Protein 5KAZ (pdb70)

CATH classification: 3.30.505.10

B-factor: mean 26.51, std 9.21, range [13.01, 60.63]

Nearest PDB structures (foldseek):
  5kaz-assembly1_A  TM=1.010E+00  e=7.063E-21  Homo sapiens
  1i3z-assembly1_A  TM=9.604E-01  e=5.894E-15  Mus musculus
  1m27-assembly1_A  TM=9.465E-01  e=1.555E-12  Homo sapiens
  2ysx-assembly1_A  TM=8.811E-01  e=7.986E-10  Homo sapiens
  2mk2-assembly1_A  TM=8.809E-01  e=1.018E-07  Homo sapiens

InterPro domains:
  IPR000980 SH2 domain [PF00017] (5-85)
  IPR000980 SH2 domain [PS50001] (5-101)
  IPR000980 SH2 domain [SM00252] (3-92)
  IPR035049 EAT-2, SH2 domain [cd10342] (1-103)
  IPR036860 SH2 domain superfamily [G3DSA:3.30.505.10] (1-104)
  IPR036860 SH2 domain superfamily [SSF55550] (2-102)

Structure (mmCIF, N/CA/C/O backbone):
data_5KAZ
#
_entry.id   5KAZ
#
_cell.length_a   66.983
_cell.length_b   66.983
_cell.length_c   105.155
_cell.angle_alpha   90.00
_cell.angle_beta   90.00
_cell.angle_gamma   90.00
#
_symmetry.space_group_name_H-M   'I 4 2 2'
#
loop_
_entity.id
_entity.type
_entity.pdbx_description
1 polymer 'SH2 domain-containing protein 1B'
2 non-polymer 'SULFATE ION'
3 water water
#
loop_
_atom_site.group_PDB
_atom_site.id
_atom_site.type_symbol
_atom_site.label_atom_id
_atom_site.label_alt_id
_atom_site.label_comp_id
_atom_site.label_asym_id
_atom_site.label_entity_id
_atom_site.label_seq_id
_atom_site.pdbx_PDB_ins_code
_atom_site.Cartn_x
_atom_site.Cartn_y
_atom_site.Cartn_z
_atom_site.occupancy
_atom_site.B_iso_or_equiv
_atom_site.auth_seq_id
_atom_site.auth_comp_id
_atom_site.auth_asym_id
_atom_site.auth_atom_id
_atom_site.pdbx_PDB_model_num
ATOM 1 N N . MET A 1 1 ? 85.896 18.511 2.960 1.00 46.94 1 MET A N 1
ATOM 2 C CA . MET A 1 1 ? 84.963 19.330 2.195 1.00 40.88 1 MET A CA 1
ATOM 3 C C . MET A 1 1 ? 85.553 20.608 1.652 1.00 49.91 1 MET A C 1
ATOM 4 O O . MET A 1 1 ? 86.690 20.673 1.179 1.00 51.66 1 MET A O 1
ATOM 9 N N . ASP A 1 2 ? 84.721 21.636 1.787 1.00 46.38 2 ASP A N 1
ATOM 10 C CA . ASP A 1 2 ? 84.914 22.934 1.194 1.00 45.00 2 ASP A CA 1
ATOM 11 C C . ASP A 1 2 ? 85.330 23.920 2.261 1.00 33.37 2 ASP A C 1
ATOM 12 O O . ASP A 1 2 ? 86.363 24.573 2.137 1.00 41.24 2 ASP A O 1
ATOM 17 N N . LEU A 1 3 ? 84.532 24.022 3.325 1.00 37.53 3 LEU A N 1
ATOM 18 C CA . LEU A 1 3 ? 84.773 25.059 4.322 1.00 28.02 3 LEU A CA 1
ATOM 19 C C . LEU A 1 3 ? 86.135 24.874 4.965 1.00 28.38 3 LEU A C 1
ATOM 20 O O . LEU A 1 3 ? 86.501 23.761 5.354 1.00 26.88 3 LEU A O 1
ATOM 25 N N . PRO A 1 4 ? 86.902 25.969 5.051 1.00 31.01 4 PRO A N 1
ATOM 26 C CA . PRO A 1 4 ? 88.276 25.979 5.564 1.00 29.33 4 PRO A CA 1
ATOM 27 C C . PRO A 1 4 ? 88.354 25.497 7.008 1.00 29.57 4 PRO A C 1
ATOM 28 O O . PRO A 1 4 ? 89.391 24.992 7.433 1.00 30.28 4 PRO A O 1
ATOM 32 N N . TYR A 1 5 ? 87.265 25.661 7.755 1.00 26.98 5 TYR A N 1
ATOM 33 C CA . TYR A 1 5 ? 87.252 25.280 9.160 1.00 24.34 5 TYR A CA 1
ATOM 34 C C . TYR A 1 5 ? 86.534 23.952 9.386 1.00 23.54 5 TYR A C 1
ATOM 35 O O . TYR A 1 5 ? 86.149 23.625 10.509 1.00 22.63 5 TYR A O 1
ATOM 44 N N . TYR A 1 6 ? 86.353 23.186 8.314 1.00 26.31 6 TYR A N 1
ATOM 45 C CA . TYR A 1 6 ? 85.906 21.801 8.440 1.00 23.44 6 TYR A CA 1
ATOM 46 C C . TYR A 1 6 ? 87.133 20.893 8.462 1.00 26.90 6 TYR A C 1
ATOM 47 O O . TYR A 1 6 ? 87.976 20.976 7.571 1.00 27.28 6 TYR A O 1
ATOM 56 N N . HIS A 1 7 ? 87.230 20.035 9.475 1.00 21.59 7 HIS A N 1
ATOM 57 C CA . HIS A 1 7 ? 88.434 19.227 9.694 1.00 24.37 7 HIS A CA 1
ATOM 58 C C . HIS A 1 7 ? 88.249 17.738 9.423 1.00 25.10 7 HIS A C 1
ATOM 59 O O . HIS A 1 7 ? 89.155 16.944 9.684 1.00 29.25 7 HIS A O 1
ATOM 66 N N . GLY A 1 8 ? 87.084 17.351 8.917 1.00 24.69 8 GLY A N 1
ATOM 67 C CA . GLY A 1 8 ? 86.820 15.951 8.658 1.00 27.68 8 GLY A CA 1
ATOM 68 C C . GLY A 1 8 ? 86.945 15.076 9.885 1.00 30.69 8 GLY A C 1
ATOM 69 O O . GLY A 1 8 ? 86.321 15.336 10.919 1.00 25.94 8 GLY A O 1
ATOM 70 N N . ARG A 1 9 ? 87.759 14.029 9.779 1.00 27.63 9 ARG A N 1
ATOM 71 C CA . ARG A 1 9 ? 87.911 13.101 10.885 1.00 26.96 9 ARG A CA 1
ATOM 72 C C . ARG A 1 9 ? 88.956 13.622 11.861 1.00 32.41 9 ARG A C 1
ATOM 73 O O . ARG A 1 9 ? 90.149 13.380 11.727 1.00 37.64 9 ARG A O 1
ATOM 81 N N . LEU A 1 10 ? 88.469 14.362 12.842 1.00 26.56 10 LEU A N 1
ATOM 82 C CA . LEU A 1 10 ? 89.302 14.982 13.853 1.00 22.60 10 LEU A CA 1
ATOM 83 C C . LEU A 1 10 ? 88.840 14.460 15.198 1.00 24.39 10 LEU A C 1
ATOM 84 O O . LEU A 1 10 ? 87.648 14.544 15.511 1.00 23.46 10 LEU A O 1
ATOM 89 N N . THR A 1 11 ? 89.758 13.911 15.991 1.00 20.83 11 THR A N 1
ATOM 90 C CA . THR A 1 11 ? 89.365 13.331 17.273 1.00 21.28 11 THR A CA 1
ATOM 91 C C . THR A 1 11 ? 88.853 14.419 18.203 1.00 22.95 11 THR A C 1
ATOM 92 O O . THR A 1 11 ? 89.189 15.592 18.044 1.00 19.86 11 THR A O 1
ATOM 96 N N . LYS A 1 12 ? 88.017 14.023 19.157 1.00 23.88 12 LYS A N 1
ATOM 97 C CA . LYS A 1 12 ? 87.540 14.954 20.172 1.00 22.78 12 LYS A CA 1
ATOM 98 C C . LYS A 1 12 ? 88.702 15.597 20.899 1.00 23.25 12 LYS A C 1
ATOM 99 O O . LYS A 1 12 ? 88.673 16.795 21.205 1.00 22.91 12 LYS A O 1
ATOM 105 N N . GLN A 1 13 ? 89.727 14.792 21.168 1.00 19.52 13 GLN A N 1
ATOM 106 C CA . GLN A 1 13 ? 90.920 15.273 21.835 1.00 23.52 13 GLN A CA 1
ATOM 107 C C . GLN A 1 13 ? 91.630 16.360 21.038 1.00 22.32 13 GLN A C 1
ATOM 108 O O . GLN A 1 13 ? 91.939 17.422 21.581 1.00 21.58 13 GLN A O 1
ATOM 114 N N . ASP A 1 14 ? 91.891 16.109 19.757 1.00 19.40 14 ASP A N 1
ATOM 115 C CA . ASP A 1 14 ? 92.631 17.098 18.968 1.00 19.84 14 ASP A CA 1
ATOM 116 C C . ASP A 1 14 ? 91.769 18.328 18.786 1.00 17.26 14 ASP A C 1
ATOM 117 O O . ASP A 1 14 ? 92.284 19.448 18.770 1.00 18.82 14 ASP A O 1
ATOM 122 N N . CYS A 1 15 ? 90.460 18.106 18.643 1.00 17.97 15 CYS A N 1
ATOM 123 C CA . CYS A 1 15 ? 89.497 19.201 18.563 1.00 19.30 15 CYS A CA 1
ATOM 124 C C . CYS A 1 15 ? 89.666 20.134 19.756 1.00 21.22 15 CYS A C 1
ATOM 125 O O . CYS A 1 15 ? 89.828 21.351 19.590 1.00 20.15 15 CYS A O 1
ATOM 128 N N . GLU A 1 16 ? 89.647 19.557 20.956 1.00 17.62 16 GLU A N 1
ATOM 129 C CA . GLU A 1 16 ? 89.763 20.357 22.174 1.00 17.80 16 GLU A CA 1
ATOM 130 C C . GLU A 1 16 ? 91.079 21.126 22.203 1.00 19.54 16 GLU A C 1
ATOM 131 O O . GLU A 1 16 ? 91.099 22.314 22.507 1.00 19.35 16 GLU A O 1
ATOM 137 N N . THR A 1 17 ? 92.178 20.454 21.874 1.00 19.54 17 THR A N 1
ATOM 138 C CA . THR A 1 17 ? 93.480 21.124 21.885 1.00 18.72 17 THR A CA 1
ATOM 139 C C . THR A 1 17 ? 93.491 22.318 20.933 1.00 17.83 17 THR A C 1
ATOM 140 O O . THR A 1 17 ? 93.935 23.419 21.300 1.00 20.07 17 THR A O 1
ATOM 144 N N . LEU A 1 18 ? 92.970 22.123 19.727 1.00 18.90 18 LEU A N 1
ATOM 145 C CA . LEU A 1 18 ? 92.962 23.192 18.736 1.00 16.96 18 LEU A CA 1
ATOM 146 C C . LEU A 1 18 ? 92.052 24.344 19.149 1.00 17.72 18 LEU A C 1
ATOM 147 O O . LEU A 1 18 ? 92.357 25.509 18.874 1.00 20.64 18 LEU A O 1
ATOM 152 N N . LEU A 1 19 ? 90.933 24.032 19.798 1.00 18.08 19 LEU A N 1
ATOM 153 C CA . LEU A 1 19 ? 89.984 25.085 20.144 1.00 16.17 19 LEU A CA 1
ATOM 154 C C . LEU A 1 19 ? 90.410 25.866 21.382 1.00 17.32 19 LEU A C 1
ATOM 155 O O . LEU A 1 19 ? 90.181 27.071 21.453 1.00 20.36 19 LEU A O 1
ATOM 160 N N . LEU A 1 20 ? 91.030 25.197 22.352 1.00 17.75 20 LEU A N 1
ATOM 161 C CA . LEU A 1 20 ? 91.248 25.813 23.662 1.00 16.66 20 LEU A CA 1
ATOM 162 C C . LEU A 1 20 ? 92.636 26.432 23.840 1.00 18.71 20 LEU A C 1
ATOM 163 O O . LEU A 1 20 ? 92.848 27.209 24.782 1.00 20.90 20 LEU A O 1
ATOM 168 N N . LYS A 1 21 ? 93.586 26.090 22.975 1.00 20.71 21 LYS A N 1
ATOM 169 C CA . LYS A 1 21 ? 94.968 26.467 23.280 1.00 21.25 21 LYS A CA 1
ATOM 170 C C . LYS A 1 21 ? 95.181 27.986 23.293 1.00 23.86 21 LYS A C 1
ATOM 171 O O . LYS A 1 21 ? 96.004 28.490 24.069 1.00 23.86 21 LYS A O 1
ATOM 177 N N . GLU A 1 22 ? 94.430 28.721 22.472 1.00 22.3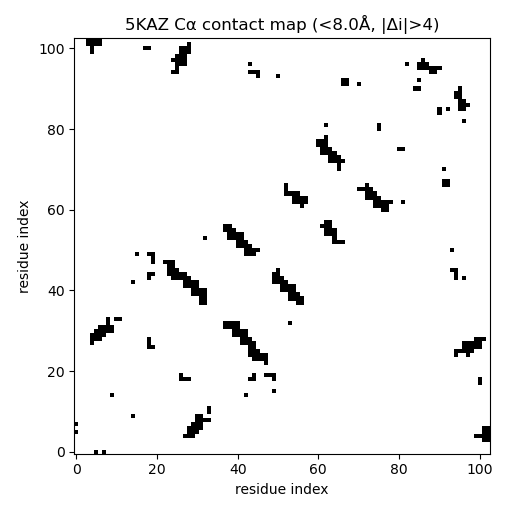6 22 GLU A N 1
ATOM 178 C CA . GLU A 1 22 ? 94.582 30.177 22.425 1.00 22.10 22 GLU A CA 1
ATOM 179 C C . GLU A 1 22 ? 94.075 30.853 23.703 1.00 24.01 22 GLU A C 1
ATOM 180 O O . GLU A 1 22 ? 94.581 31.907 24.101 1.00 25.67 22 GLU A O 1
ATOM 186 N N . GLY A 1 23 ? 93.082 30.250 24.351 1.00 22.17 23 GLY A N 1
ATOM 187 C CA . GLY A 1 23 ? 92.547 30.790 25.590 1.00 22.62 23 GLY A CA 1
ATOM 188 C C . GLY A 1 23 ? 91.511 31.888 25.416 1.00 23.76 23 GLY A C 1
ATOM 189 O O . GLY A 1 23 ? 91.301 32.699 26.327 1.00 26.31 23 GLY A O 1
ATOM 190 N N . VAL A 1 24 ? 90.865 31.911 24.254 1.00 20.49 24 VAL A N 1
ATOM 191 C CA . VAL A 1 24 ? 89.890 32.942 23.897 1.00 18.00 24 VAL A CA 1
ATOM 192 C C . VAL A 1 24 ? 88.526 32.294 23.621 1.00 21.01 24 VAL A C 1
ATOM 193 O O . VAL A 1 24 ? 88.456 31.155 23.146 1.00 21.29 24 VAL A O 1
ATOM 197 N N . ASP A 1 25 ? 87.447 33.000 23.944 1.00 20.21 25 ASP A N 1
ATOM 198 C CA . ASP A 1 25 ? 86.099 32.493 23.646 1.00 18.73 25 ASP A CA 1
ATOM 199 C C . ASP A 1 25 ? 85.790 32.582 22.169 1.00 20.92 25 ASP A C 1
ATOM 200 O O . ASP A 1 25 ? 86.252 33.495 21.493 1.00 18.39 25 ASP A O 1
ATOM 205 N N . GLY A 1 26 ? 84.970 31.658 21.673 1.00 14.76 26 GLY A N 1
ATOM 206 C CA . GLY A 1 26 ? 84.432 31.791 20.328 1.00 16.14 26 GLY A CA 1
ATOM 207 C C . GLY A 1 26 ? 85.262 31.195 19.205 1.00 15.23 26 GLY A C 1
ATOM 208 O O . GLY A 1 26 ? 84.928 31.372 18.042 1.00 17.56 26 GLY A O 1
ATOM 209 N N . ASN A 1 27 ? 86.361 30.524 19.531 1.00 16.91 27 ASN A N 1
ATOM 210 C CA . ASN A 1 27 ? 87.068 29.739 18.518 1.00 16.99 27 ASN A CA 1
ATOM 211 C C . ASN A 1 27 ? 86.201 28.556 18.148 1.00 18.60 27 ASN A C 1
ATOM 212 O O . ASN A 1 27 ? 85.653 27.907 19.032 1.00 16.73 27 ASN A O 1
ATOM 217 N N . PHE A 1 28 ? 86.077 28.251 16.859 1.00 16.73 28 PHE A N 1
ATOM 218 C CA . PHE A 1 28 ? 85.174 27.172 16.474 1.00 16.53 28 PHE A CA 1
ATOM 219 C C . PHE A 1 28 ? 85.644 26.390 15.263 1.00 18.12 28 PHE A C 1
ATOM 220 O O . PHE A 1 28 ? 86.423 26.885 14.444 1.00 17.17 28 PHE A O 1
ATOM 228 N N . LEU A 1 29 ? 85.153 25.161 15.157 1.00 16.98 29 LEU A N 1
ATOM 229 C CA . LEU A 1 29 ? 85.368 24.377 13.944 1.00 16.79 29 LEU A CA 1
ATOM 230 C C . LEU A 1 29 ? 84.229 23.404 13.706 1.00 16.85 29 LEU A C 1
ATOM 231 O O . LEU A 1 29 ? 83.391 23.191 14.586 1.00 17.39 29 LEU A O 1
ATOM 236 N N . LEU A 1 30 ? 84.192 22.846 12.491 1.00 18.27 30 LEU A N 1
ATOM 237 C CA . LEU A 1 30 ? 83.329 21.719 12.166 1.00 21.45 30 LEU A CA 1
ATOM 238 C C . LEU A 1 30 ? 84.165 20.458 12.023 1.00 19.51 30 LEU A C 1
ATOM 239 O O . LEU A 1 30 ? 85.265 20.511 11.499 1.00 20.97 30 LEU A O 1
ATOM 244 N N . ARG A 1 31 ? 83.643 19.342 12.508 1.00 18.84 31 ARG A N 1
ATOM 245 C CA . ARG A 1 31 ? 84.296 18.049 12.319 1.00 21.30 31 ARG A CA 1
ATOM 246 C C . ARG A 1 31 ? 83.260 16.947 12.139 1.00 20.60 31 ARG A C 1
ATOM 247 O O . ARG A 1 31 ? 82.068 17.146 12.371 1.00 20.31 31 ARG A O 1
ATOM 255 N N . ASP A 1 32 ? 83.697 15.772 11.702 1.00 22.37 32 ASP A N 1
ATOM 256 C CA . ASP A 1 32 ? 82.787 14.636 11.641 1.00 25.48 32 ASP A CA 1
ATOM 257 C C . ASP A 1 32 ? 82.486 14.142 13.040 1.00 21.84 32 ASP A C 1
ATOM 258 O O . ASP A 1 32 ? 83.348 14.215 13.912 1.00 23.56 32 ASP A O 1
ATOM 263 N N . SER A 1 33 ? 81.279 13.630 13.256 1.00 20.61 33 SER A N 1
ATOM 264 C CA . SER A 1 33 ? 80.981 12.893 14.477 1.00 21.25 33 SER A CA 1
ATOM 265 C C . SER A 1 33 ? 81.868 11.655 14.555 1.00 26.63 33 SER A C 1
ATOM 266 O O . SER A 1 33 ? 82.181 11.040 13.529 1.00 26.17 33 SER A O 1
ATOM 269 N N . GLU A 1 34 ? 82.292 11.304 15.765 1.00 27.59 34 GLU A N 1
ATOM 270 C CA . GLU A 1 34 ? 83.134 10.129 15.945 1.00 29.26 34 GLU A CA 1
ATOM 271 C C . GLU A 1 34 ? 82.302 8.856 15.841 1.00 34.88 34 GLU A C 1
ATOM 272 O O . GLU A 1 34 ? 82.819 7.807 15.452 1.00 39.19 34 GLU A O 1
ATOM 278 N N . SER A 1 35 ? 81.015 8.938 16.175 1.00 34.15 35 SER A N 1
ATOM 279 C CA . SER A 1 35 ? 80.199 7.726 16.233 1.00 37.48 35 SER A CA 1
ATOM 280 C C . SER A 1 35 ? 79.073 7.642 15.195 1.00 36.74 35 SER A C 1
ATOM 281 O O . SER A 1 35 ? 78.817 6.558 14.672 1.00 38.14 35 SER A O 1
ATOM 284 N N . ILE A 1 36 ? 78.405 8.752 14.887 1.00 34.24 36 ILE A N 1
ATOM 285 C CA . ILE A 1 36 ? 77.281 8.695 13.950 1.00 31.03 36 ILE A CA 1
ATOM 286 C C . ILE A 1 36 ? 77.665 9.112 12.525 1.00 31.45 36 ILE A C 1
ATOM 287 O O . ILE A 1 36 ? 77.973 10.274 12.265 1.00 27.35 36 ILE A O 1
ATOM 292 N N . PRO A 1 37 ? 77.627 8.157 11.582 1.00 32.70 37 PRO A N 1
ATOM 293 C CA . PRO A 1 37 ? 77.912 8.452 10.170 1.00 31.67 37 PRO A CA 1
ATOM 294 C C . PRO A 1 37 ? 77.042 9.574 9.603 1.00 27.37 37 PRO A C 1
ATOM 295 O O . PRO A 1 37 ? 75.831 9.584 9.815 1.00 30.83 37 PRO A O 1
ATOM 299 N N . GLY A 1 38 ? 77.661 10.514 8.901 1.00 29.27 38 GLY A N 1
ATOM 300 C CA . GLY A 1 38 ? 76.925 11.557 8.206 1.00 30.05 38 GLY A CA 1
ATOM 301 C C . GLY A 1 38 ? 76.546 12.736 9.081 1.00 30.72 38 GLY A C 1
ATOM 302 O O . GLY A 1 38 ? 75.936 13.696 8.617 1.00 34.47 38 GLY A O 1
ATOM 303 N N . VAL A 1 39 ? 76.909 12.662 10.355 1.00 25.71 39 VAL A N 1
ATOM 304 C CA . VAL A 1 39 ? 76.617 13.743 11.291 1.00 25.57 39 VAL A CA 1
ATOM 305 C C . VAL A 1 39 ? 77.847 14.641 11.448 1.00 23.41 39 VAL A C 1
ATOM 306 O O . VAL A 1 39 ? 78.971 14.156 11.469 1.00 21.96 39 VAL A O 1
ATOM 310 N N . LEU A 1 40 ? 77.626 15.951 11.533 1.00 21.12 40 LEU A N 1
ATOM 311 C CA . LEU A 1 40 ? 78.701 16.899 11.786 1.00 20.10 40 LEU A CA 1
ATOM 312 C C . LEU A 1 40 ? 78.619 17.413 13.212 1.00 20.38 40 LEU A C 1
ATOM 313 O O . LEU A 1 40 ? 77.561 17.363 13.837 1.00 20.59 40 LEU A O 1
ATOM 318 N N . CYS A 1 41 ? 79.741 17.917 13.713 1.00 18.67 41 CYS A N 1
ATOM 319 C CA . CYS A 1 41 ? 79.756 18.567 15.019 1.00 15.61 41 CYS A CA 1
ATOM 320 C C . CYS A 1 41 ? 80.333 19.964 14.922 1.00 17.46 41 CYS A C 1
ATOM 321 O O . CYS A 1 41 ? 81.413 20.175 14.373 1.00 19.35 41 CYS A O 1
ATOM 324 N N . LEU A 1 42 ? 79.589 20.926 15.458 1.00 15.12 42 LEU A N 1
ATOM 325 C CA . LEU A 1 42 ? 80.073 22.287 15.618 1.00 13.87 42 LEU A CA 1
ATOM 326 C C . LEU A 1 42 ? 80.588 22.388 17.038 1.00 15.91 42 LEU A C 1
ATOM 327 O O . LEU A 1 42 ? 79.860 22.119 17.984 1.00 15.72 42 LEU A O 1
ATOM 332 N N . CYS A 1 43 ? 81.854 22.745 17.169 1.00 15.82 43 CYS A N 1
ATOM 333 C CA . CYS A 1 43 ? 82.508 22.763 18.466 1.00 16.22 43 CYS A CA 1
ATOM 334 C C . CYS A 1 43 ? 83.083 24.142 18.681 1.00 14.50 43 CYS A C 1
ATOM 335 O O . CYS A 1 43 ? 83.697 24.702 17.776 1.00 14.70 43 CYS A O 1
ATOM 338 N N . VAL A 1 44 ? 82.866 24.705 19.868 1.00 14.62 44 VAL A N 1
ATOM 339 C CA . VAL A 1 44 ? 83.219 26.094 20.116 1.00 14.55 44 VAL A CA 1
ATOM 340 C C . VAL A 1 44 ? 83.686 26.289 21.566 1.00 16.03 44 VAL A C 1
ATOM 341 O O . VAL A 1 44 ? 83.239 25.591 22.482 1.00 14.43 44 VAL A O 1
ATOM 345 N N . SER A 1 45 ? 84.615 27.217 21.766 1.00 16.91 45 SER A N 1
ATOM 346 C CA . SER A 1 45 ? 85.213 27.429 23.087 1.00 13.69 45 SER A CA 1
ATOM 347 C C . SER A 1 45 ? 84.470 28.506 23.874 1.00 14.26 45 SER A C 1
ATOM 348 O O . SER A 1 45 ? 84.078 29.539 23.312 1.00 15.84 45 SER A O 1
ATOM 351 N N . PHE A 1 46 ? 84.297 28.265 25.174 1.00 15.55 46 PHE A N 1
ATOM 352 C CA . PHE A 1 46 ? 83.753 29.278 26.081 1.00 15.60 46 PHE A CA 1
ATOM 353 C C . PHE A 1 46 ? 84.276 29.040 27.486 1.00 16.99 46 PHE A C 1
ATOM 354 O O . PHE A 1 46 ? 84.074 27.966 28.048 1.00 15.96 46 PHE A O 1
ATOM 362 N N . LYS A 1 47 ? 84.947 30.043 28.044 1.00 16.95 47 LYS A N 1
ATOM 363 C CA . LYS A 1 47 ? 85.523 29.945 29.378 1.00 17.20 47 LYS A CA 1
ATOM 364 C C . LYS A 1 47 ? 86.272 28.630 29.603 1.00 17.47 47 LYS A C 1
ATOM 365 O O . LYS A 1 47 ? 86.047 27.944 30.594 1.00 18.94 47 LYS A O 1
ATOM 371 N N . ASN A 1 48 ? 87.160 28.300 28.659 1.00 18.47 48 ASN A N 1
ATOM 372 C CA . ASN A 1 48 ? 88.076 27.162 28.755 1.00 18.97 48 ASN A CA 1
ATOM 373 C C . ASN A 1 48 ? 87.410 25.799 28.648 1.00 19.39 48 ASN A C 1
ATOM 374 O O . ASN A 1 48 ? 88.002 24.780 29.008 1.00 18.88 48 ASN A O 1
ATOM 379 N N . ILE A 1 49 ? 86.194 25.777 28.109 1.00 15.99 49 ILE A N 1
ATOM 380 C CA . ILE A 1 49 ? 85.464 24.529 27.908 1.00 16.74 49 ILE A CA 1
ATOM 381 C C . ILE A 1 49 ? 84.977 24.476 26.468 1.00 15.35 49 ILE A C 1
ATOM 382 O O . ILE A 1 49 ? 84.560 25.498 25.914 1.00 15.77 49 ILE A O 1
ATOM 387 N N . VAL A 1 50 ? 85.036 23.292 25.856 1.00 15.72 50 VAL A N 1
ATOM 388 C CA .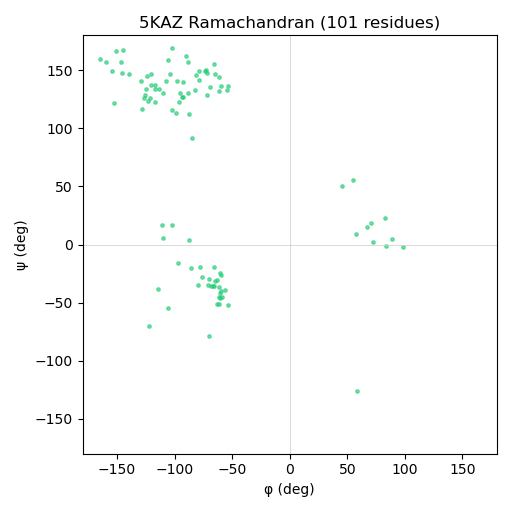 VAL A 1 50 ? 84.469 23.096 24.521 1.00 14.30 50 VAL A CA 1
ATOM 389 C C . VAL A 1 50 ? 83.010 22.700 24.628 1.00 14.57 50 VAL A C 1
ATOM 390 O O . VAL A 1 50 ? 82.683 21.813 25.413 1.00 14.99 50 VAL A O 1
ATOM 394 N N . TYR A 1 51 ? 82.149 23.381 23.864 1.00 14.12 51 TYR A N 1
ATOM 395 C CA . TYR A 1 51 ? 80.723 23.044 23.770 1.00 14.27 51 TYR A CA 1
ATOM 396 C C . TYR A 1 51 ? 80.473 22.470 22.376 1.00 13.01 51 TYR A C 1
ATOM 397 O O . TYR A 1 51 ? 80.926 23.030 21.383 1.00 14.91 51 TYR A O 1
ATOM 406 N N . THR A 1 52 ? 79.809 21.321 22.337 1.00 14.29 52 THR A N 1
ATOM 407 C CA . THR A 1 52 ? 79.618 20.569 21.102 1.00 15.70 52 THR A CA 1
ATOM 408 C C . THR A 1 52 ? 78.137 20.467 20.753 1.00 14.10 52 THR A C 1
ATOM 409 O O . THR A 1 52 ? 77.320 20.213 21.615 1.00 15.58 52 THR A O 1
ATOM 413 N N . TYR A 1 53 ? 77.817 20.730 19.492 1.00 15.17 53 TYR A N 1
ATOM 414 C CA . TYR A 1 53 ? 76.468 20.584 18.971 1.00 17.37 53 TYR A CA 1
ATOM 415 C C . TYR A 1 53 ? 76.500 19.697 17.739 1.00 15.38 53 TYR A C 1
ATOM 416 O O . TYR A 1 53 ? 77.243 19.966 16.802 1.00 17.67 53 TYR A O 1
ATOM 425 N N . ARG A 1 54 ? 75.697 18.640 17.721 1.00 16.42 54 ARG A N 1
ATOM 426 C CA . ARG A 1 54 ? 75.616 17.830 16.511 1.00 16.93 54 ARG A CA 1
ATOM 427 C C . ARG A 1 54 ? 74.722 18.510 15.481 1.00 16.44 54 ARG A C 1
ATOM 428 O O . ARG A 1 54 ? 73.708 19.130 15.824 1.00 16.66 54 ARG A O 1
ATOM 436 N N . ILE A 1 55 ? 75.132 18.404 14.220 1.00 17.31 55 ILE A N 1
ATOM 437 C CA . ILE A 1 55 ? 74.372 18.936 13.102 1.00 17.57 55 ILE A CA 1
ATOM 438 C C . ILE A 1 55 ? 73.964 17.769 12.215 1.00 19.11 55 ILE A C 1
ATOM 439 O O . ILE A 1 55 ? 74.818 17.010 11.744 1.00 21.64 55 ILE A O 1
ATOM 444 N N . PHE A 1 56 ? 72.660 17.632 12.008 1.00 19.71 56 PHE A N 1
ATOM 445 C CA . PHE A 1 56 ? 72.123 16.515 11.245 1.00 22.25 56 PHE A CA 1
ATOM 446 C C . PHE A 1 56 ? 71.710 16.925 9.842 1.00 20.74 56 PHE A C 1
ATOM 447 O O . PHE A 1 56 ? 71.281 18.049 9.618 1.00 23.40 56 PHE A O 1
ATOM 455 N N . ARG A 1 57 ? 71.863 16.000 8.900 1.00 24.08 57 ARG A N 1
ATOM 456 C CA . ARG A 1 57 ? 71.319 16.151 7.557 1.00 29.69 57 ARG A CA 1
ATOM 457 C C . ARG A 1 57 ? 69.937 15.514 7.524 1.00 32.51 57 ARG A C 1
ATOM 458 O O . ARG A 1 57 ? 69.784 14.349 7.867 1.00 33.12 57 ARG A O 1
ATOM 466 N N . GLU A 1 58 ? 68.925 16.250 7.080 1.00 40.04 58 GLU A N 1
ATOM 467 C CA . GLU A 1 58 ? 67.555 15.709 7.114 1.00 44.93 58 GLU A CA 1
ATOM 468 C C . GLU A 1 58 ? 67.224 14.396 6.297 1.00 55.65 58 GLU A C 1
ATOM 469 O O . GLU A 1 5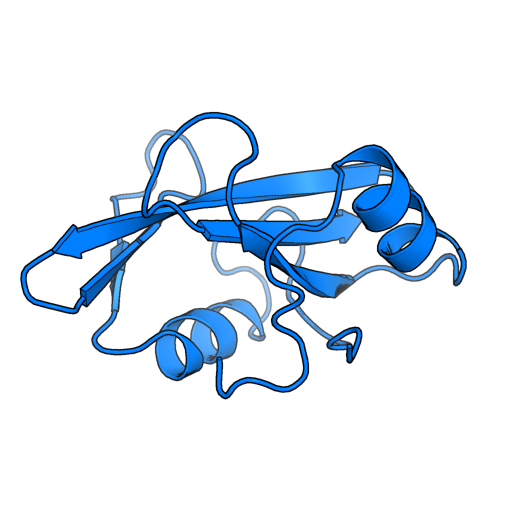8 ? 66.259 13.707 6.661 1.00 54.44 58 GLU A O 1
ATOM 475 N N . LYS A 1 59 ? 67.950 14.027 5.225 1.00 55.51 59 LYS A N 1
ATOM 476 C CA . LYS A 1 59 ? 68.969 14.848 4.581 1.00 49.74 59 LYS A CA 1
ATOM 477 C C . LYS A 1 59 ? 68.283 16.010 3.866 1.00 48.85 59 LYS A C 1
ATOM 478 O O . LYS A 1 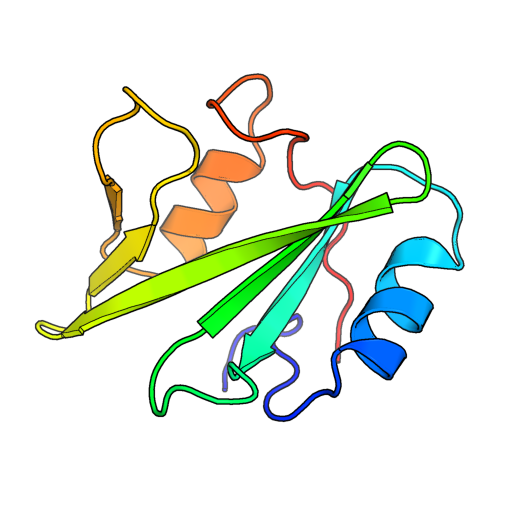59 ? 68.271 17.137 4.382 1.00 39.92 59 LYS A O 1
ATOM 484 N N . HIS A 1 60 ? 67.716 15.752 2.689 1.00 46.82 60 HIS A N 1
ATOM 485 C CA . HIS A 1 60 ? 67.102 16.790 1.870 1.00 50.44 60 HIS A CA 1
ATOM 486 C C . HIS A 1 60 ? 68.176 17.865 1.572 1.00 48.12 60 HIS A C 1
ATOM 487 O O . HIS A 1 60 ? 67.888 18.921 1.022 1.00 47.83 60 HIS A O 1
ATOM 494 N N . GLY A 1 61 ? 69.427 17.552 1.923 1.00 49.33 61 GLY A N 1
ATOM 495 C CA . GLY A 1 61 ? 70.549 18.464 1.831 1.00 35.74 61 GLY A CA 1
ATOM 496 C C . GLY A 1 61 ? 70.515 19.666 2.765 1.00 29.69 61 GLY A C 1
ATOM 497 O O . GLY A 1 61 ? 71.254 20.622 2.543 1.00 31.47 61 GLY A O 1
ATOM 498 N N . TYR A 1 62 ? 69.660 19.656 3.785 1.00 25.20 62 TYR A N 1
ATOM 499 C CA . TYR A 1 62 ? 69.667 20.757 4.757 1.00 26.73 62 TYR A CA 1
ATOM 500 C C . TYR A 1 62 ? 70.366 20.351 6.046 1.00 24.15 62 TYR A C 1
ATOM 501 O O . TYR A 1 62 ? 70.653 19.174 6.257 1.00 25.96 62 TYR A O 1
ATOM 510 N N . TYR A 1 63 ? 70.637 21.331 6.906 1.00 23.38 63 TYR A N 1
ATOM 511 C CA . TYR A 1 63 ? 71.407 21.091 8.126 1.00 21.82 63 TYR A CA 1
ATOM 512 C C . TYR A 1 63 ? 70.619 21.513 9.359 1.00 19.16 63 TYR A C 1
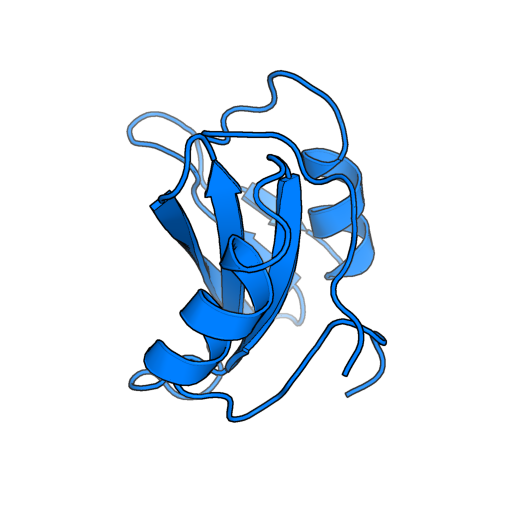ATOM 513 O O . TYR A 1 63 ? 70.194 22.654 9.459 1.00 23.67 63 TYR A O 1
ATOM 522 N N . ARG A 1 64 ? 70.437 20.575 10.286 1.00 21.56 64 ARG A N 1
ATOM 523 C CA . ARG A 1 64 ? 69.580 20.757 11.451 1.00 18.77 64 ARG A CA 1
ATOM 524 C C . ARG A 1 64 ? 70.370 20.779 12.753 1.00 19.52 64 ARG A C 1
ATOM 525 O O . ARG A 1 64 ? 71.227 19.923 12.980 1.00 20.20 64 ARG A O 1
ATOM 533 N N . ILE A 1 65 ? 70.060 21.743 13.610 1.00 18.18 65 ILE A N 1
ATOM 534 C CA . ILE A 1 65 ? 70.756 21.871 14.889 1.00 18.48 65 ILE A CA 1
ATOM 535 C C . ILE A 1 65 ? 69.746 22.226 15.974 1.00 18.71 65 ILE A C 1
ATOM 536 O O . ILE A 1 65 ? 68.749 22.902 15.709 1.00 21.84 65 ILE A O 1
ATOM 541 N N . GLN A 1 66 ? 69.970 21.748 17.193 1.00 18.89 66 GLN A N 1
ATOM 542 C CA . GLN A 1 66 ? 69.150 22.205 18.309 1.00 17.33 66 GLN A CA 1
ATOM 543 C C . GLN A 1 66 ? 70.081 22.650 19.418 1.00 19.22 66 GLN A C 1
ATOM 544 O O . GLN A 1 66 ? 70.820 21.840 19.968 1.00 20.40 66 GLN A O 1
ATOM 550 N N . THR A 1 67 ? 70.035 23.934 19.748 1.00 18.86 67 THR A N 1
ATOM 551 C CA . THR A 1 67 ? 71.032 24.495 20.658 1.00 17.20 67 THR A CA 1
ATOM 552 C C . THR A 1 67 ? 70.701 24.346 22.136 1.00 18.68 67 THR A C 1
ATOM 553 O O . THR A 1 67 ? 71.589 24.443 22.981 1.00 18.85 67 THR A O 1
ATOM 557 N N . ALA A 1 68 ? 69.431 24.129 22.457 1.00 18.26 68 ALA A N 1
ATOM 558 C CA . ALA A 1 68 ? 69.006 24.041 23.841 1.00 20.11 68 ALA A CA 1
ATOM 559 C C . ALA A 1 68 ? 67.624 23.438 23.945 1.00 21.78 68 ALA A C 1
ATOM 560 O O . ALA A 1 68 ? 66.862 23.427 22.984 1.00 20.76 68 ALA A O 1
ATOM 562 N N . GLU A 1 69 ? 67.324 22.931 25.130 1.00 17.57 69 GLU A N 1
ATOM 563 C CA . GLU A 1 69 ? 66.009 22.436 25.453 1.00 18.75 69 GLU A CA 1
ATOM 564 C C . GLU A 1 69 ? 65.006 23.581 25.296 1.00 26.02 69 GLU A C 1
ATOM 565 O O . GLU A 1 69 ? 65.286 24.707 25.685 1.00 32.08 69 GLU A O 1
ATOM 571 N N . GLY A 1 70 ? 63.858 23.320 24.692 1.00 34.02 70 GLY A N 1
ATOM 572 C CA . GLY A 1 70 ? 62.893 24.397 24.517 1.00 33.42 70 GLY A CA 1
ATOM 573 C C . GLY A 1 70 ? 63.275 25.426 23.462 1.00 31.97 70 GLY A C 1
ATOM 574 O O . GLY A 1 70 ? 62.562 26.412 23.263 1.00 34.12 70 GLY A O 1
ATOM 575 N N . SER A 1 71 ? 64.408 25.219 22.797 1.00 26.70 71 SER A N 1
ATOM 576 C CA . SER A 1 71 ? 64.688 25.926 21.555 1.00 28.56 71 SER A CA 1
ATOM 577 C C . SER A 1 71 ? 64.259 25.022 20.412 1.00 28.17 71 SER A C 1
ATOM 578 O O . SER A 1 71 ? 64.611 23.847 20.398 1.00 28.43 71 SER A O 1
ATOM 581 N N . PRO A 1 72 ? 63.481 25.551 19.454 1.00 23.92 72 PRO A N 1
ATOM 582 C CA . PRO A 1 72 ? 63.072 24.656 18.368 1.00 25.83 72 PRO A CA 1
ATOM 583 C C . PRO A 1 72 ? 64.266 24.197 17.545 1.00 23.75 72 PRO A C 1
ATOM 584 O O . PRO A 1 72 ? 65.225 24.954 17.410 1.00 23.14 72 PRO A O 1
ATOM 588 N N . LYS A 1 73 ? 64.213 22.968 17.033 1.00 23.11 73 LYS A N 1
ATOM 589 C CA . LYS A 1 73 ? 65.190 22.530 16.050 1.00 21.37 73 LYS A CA 1
ATOM 590 C C . LYS A 1 73 ? 65.202 23.536 14.917 1.00 23.34 73 LYS A C 1
ATOM 591 O O . LYS A 1 73 ? 64.145 23.984 14.463 1.00 29.52 73 LYS A O 1
ATOM 597 N N . GLN A 1 74 ? 66.384 23.906 14.450 1.00 20.53 74 GLN A N 1
ATOM 598 C CA . GLN A 1 74 ? 66.453 24.877 13.383 1.00 20.35 74 GLN A CA 1
ATOM 599 C C . GLN A 1 74 ? 67.148 24.280 12.186 1.00 23.44 74 GLN A C 1
ATOM 600 O O . GLN A 1 74 ? 68.160 23.602 12.326 1.00 21.50 74 GLN A O 1
ATOM 606 N N . VAL A 1 75 ? 66.593 24.538 11.007 1.00 21.10 75 VAL A N 1
ATOM 607 C CA . VAL A 1 75 ? 67.113 23.959 9.782 1.00 21.21 75 VAL A CA 1
ATOM 608 C C . VAL A 1 75 ? 67.617 25.046 8.836 1.00 22.65 75 VAL A C 1
ATOM 609 O O . VAL A 1 75 ? 66.967 26.086 8.674 1.00 26.38 75 VAL A O 1
ATOM 613 N N . PHE A 1 76 ? 68.779 24.801 8.228 1.00 23.12 76 PHE A N 1
ATOM 614 C CA . PHE A 1 76 ? 69.441 25.753 7.329 1.00 23.63 76 PHE A CA 1
ATOM 615 C C . PHE A 1 76 ? 69.708 25.133 5.956 1.00 23.62 76 PHE A C 1
ATOM 616 O O . PHE A 1 76 ? 70.015 23.942 5.852 1.00 25.42 76 PHE A O 1
ATOM 624 N N . PRO A 1 77 ? 69.608 25.945 4.892 1.00 27.54 77 PRO A N 1
ATOM 625 C CA . PRO A 1 77 ? 69.878 25.492 3.523 1.00 30.05 77 PRO A CA 1
ATOM 626 C C . PRO A 1 77 ? 71.332 25.115 3.286 1.00 26.52 77 PRO A C 1
ATOM 627 O O . PRO A 1 77 ? 71.648 24.413 2.326 1.00 29.58 77 PRO A O 1
ATOM 631 N N . SER A 1 78 ? 72.214 25.593 4.154 1.00 28.02 78 SER A N 1
ATOM 632 C CA . SER A 1 78 ? 73.640 25.425 3.960 1.00 24.24 78 SER A CA 1
ATOM 633 C C . SER A 1 78 ? 74.365 25.593 5.279 1.00 25.24 78 SER A C 1
ATOM 634 O O . SER A 1 78 ? 73.857 26.246 6.191 1.00 23.23 78 SER A O 1
ATOM 637 N N . LEU A 1 79 ? 75.554 25.019 5.374 1.00 24.90 79 LEU A N 1
ATOM 638 C CA . LEU A 1 79 ? 76.335 25.169 6.594 1.00 22.60 79 LEU A CA 1
ATOM 639 C C . LEU A 1 79 ? 76.760 26.622 6.782 1.00 26.44 79 LEU A C 1
ATOM 640 O O . LEU A 1 79 ? 76.811 27.112 7.906 1.00 23.38 79 LEU A O 1
ATOM 645 N N . LYS A 1 80 ? 77.054 27.323 5.691 1.00 25.39 80 LYS A N 1
ATOM 646 C CA . LYS A 1 80 ? 77.458 28.723 5.811 1.00 24.55 80 LYS A CA 1
ATOM 647 C C . LYS A 1 80 ? 76.356 29.576 6.428 1.00 24.18 80 LYS A C 1
ATOM 648 O O . LYS A 1 80 ? 76.643 30.489 7.204 1.00 24.84 80 LYS A O 1
ATOM 654 N N . GLU A 1 81 ? 75.102 29.286 6.110 1.00 24.31 81 GLU A N 1
ATOM 655 C CA . GLU A 1 81 ? 74.014 30.050 6.711 1.00 24.51 81 GLU A CA 1
ATOM 656 C C . GLU A 1 81 ? 73.865 29.713 8.186 1.00 22.94 81 GLU A C 1
ATOM 657 O O . GLU A 1 81 ? 73.507 30.577 8.989 1.00 22.70 81 GLU A O 1
ATOM 663 N N . LEU A 1 82 ? 74.122 28.454 8.533 1.00 22.68 82 LEU A N 1
ATOM 664 C CA . LEU A 1 82 ? 74.079 28.030 9.931 1.00 20.66 82 LEU A CA 1
ATOM 665 C C . LEU A 1 82 ? 75.155 28.781 10.715 1.00 19.64 82 LEU A C 1
ATOM 666 O O . LEU A 1 82 ? 74.877 29.379 11.748 1.00 20.95 82 LEU A O 1
ATOM 671 N N . ILE A 1 83 ? 76.380 28.755 10.206 1.00 20.14 83 ILE A N 1
ATOM 672 C CA . ILE A 1 83 ? 77.489 29.436 10.871 1.00 19.21 83 ILE A CA 1
ATOM 673 C C . ILE A 1 83 ? 77.236 30.934 10.985 1.00 20.58 83 ILE A C 1
ATOM 674 O O . ILE A 1 83 ? 77.492 31.543 12.024 1.00 21.93 83 ILE A O 1
ATOM 679 N N . SER A 1 84 ? 76.706 31.526 9.920 1.00 22.63 84 SER A N 1
ATOM 680 C CA . SER A 1 84 ? 76.426 32.954 9.918 1.00 21.65 84 SER A CA 1
ATOM 681 C C . SER A 1 84 ? 75.442 33.346 11.015 1.00 20.28 84 SER A C 1
ATOM 682 O O . SER A 1 84 ? 75.614 34.386 11.670 1.00 22.77 84 SER A O 1
ATOM 685 N N . LYS A 1 85 ? 74.423 32.521 11.232 1.00 21.11 85 LYS A N 1
ATOM 686 C CA . LYS A 1 85 ? 73.466 32.820 12.289 1.00 21.72 85 LYS A CA 1
ATOM 687 C C . LYS A 1 85 ? 74.158 32.857 13.649 1.00 21.73 85 LYS A C 1
ATOM 688 O O . LYS A 1 85 ? 73.958 33.784 14.440 1.00 20.53 85 LYS A O 1
ATOM 694 N N . PHE A 1 86 ? 75.011 31.873 13.909 1.00 19.03 86 PHE A N 1
ATOM 695 C CA . PHE A 1 86 ? 75.581 31.770 15.244 1.00 17.37 86 PHE A CA 1
ATOM 696 C C . PHE A 1 86 ? 76.841 32.596 15.435 1.00 18.54 86 PHE A C 1
ATOM 697 O O . PHE A 1 86 ? 77.437 32.580 16.522 1.00 18.95 86 PHE A O 1
ATOM 705 N N . GLU A 1 87 ? 77.201 33.357 14.408 1.00 19.15 87 GLU A N 1
ATOM 706 C CA . GLU A 1 87 ? 78.203 34.416 14.564 1.00 20.82 87 GLU A CA 1
ATOM 707 C C . GLU A 1 87 ? 77.599 35.659 15.235 1.00 22.06 87 GLU A C 1
ATOM 708 O O . GLU A 1 87 ? 78.322 36.490 15.786 1.00 23.46 87 GLU A O 1
ATOM 714 N N . LYS A 1 88 ? 76.272 35.779 15.209 1.00 22.73 88 LYS A N 1
ATOM 715 C CA . LYS A 1 88 ? 75.599 36.866 15.924 1.00 23.56 88 LYS A CA 1
ATOM 716 C C . LYS A 1 88 ? 75.501 36.569 17.421 1.00 22.14 88 LYS A C 1
ATOM 717 O O . LYS A 1 88 ? 75.408 35.405 17.818 1.00 21.98 88 LYS A O 1
ATOM 723 N N . PRO A 1 89 ? 75.522 37.610 18.266 1.00 21.71 89 PRO A N 1
ATOM 724 C CA . PRO A 1 89 ? 75.430 37.375 19.714 1.00 19.08 89 PRO A CA 1
ATOM 725 C C . PRO A 1 89 ? 74.044 36.944 20.192 1.00 21.10 89 PRO A C 1
ATOM 726 O O . PRO A 1 89 ? 73.045 37.328 19.576 1.00 23.88 89 PRO A O 1
ATOM 730 N N . ASN A 1 90 ? 73.998 36.155 21.268 1.00 20.42 90 ASN A N 1
ATOM 731 C CA . ASN A 1 90 ? 72.751 35.818 21.973 1.00 23.93 90 ASN A CA 1
ATOM 732 C C . ASN A 1 90 ? 71.687 35.216 21.059 1.00 23.95 90 ASN A C 1
ATOM 733 O O . ASN A 1 90 ? 70.555 35.715 20.983 1.00 25.47 90 ASN A O 1
ATOM 738 N N . GLN A 1 91 ? 72.067 34.135 20.377 1.00 20.02 91 GLN A N 1
ATOM 739 C CA . GLN A 1 91 ? 71.197 33.403 19.458 1.00 20.07 91 GLN A CA 1
ATOM 740 C C . GLN A 1 91 ? 70.838 32.025 19.988 1.00 20.92 91 GLN A C 1
ATOM 741 O O . GLN A 1 91 ? 70.394 31.155 19.225 1.00 21.35 91 GLN A O 1
ATOM 747 N N . GLY A 1 92 ? 71.040 31.825 21.286 1.00 19.86 92 GLY A N 1
ATOM 748 C CA . GLY A 1 92 ? 70.642 30.585 21.925 1.00 20.16 92 GLY A CA 1
ATOM 749 C C . GLY A 1 92 ? 71.762 29.581 22.097 1.00 21.63 92 GLY A C 1
ATOM 750 O O . GLY A 1 92 ? 71.548 28.516 22.664 1.00 20.79 92 GLY A O 1
ATOM 751 N N . MET A 1 93 ? 72.952 29.920 21.612 1.00 19.31 93 MET A N 1
ATOM 752 C CA . MET A 1 93 ? 74.138 29.082 21.818 1.00 19.59 93 MET A CA 1
ATOM 753 C C . MET A 1 93 ? 74.856 29.512 23.111 1.00 20.78 93 MET A C 1
ATOM 754 O O . MET A 1 93 ? 74.595 30.589 23.631 1.00 20.64 93 MET A O 1
ATOM 759 N N . VAL A 1 94 ? 75.728 28.662 23.661 1.00 18.57 94 VAL A N 1
ATOM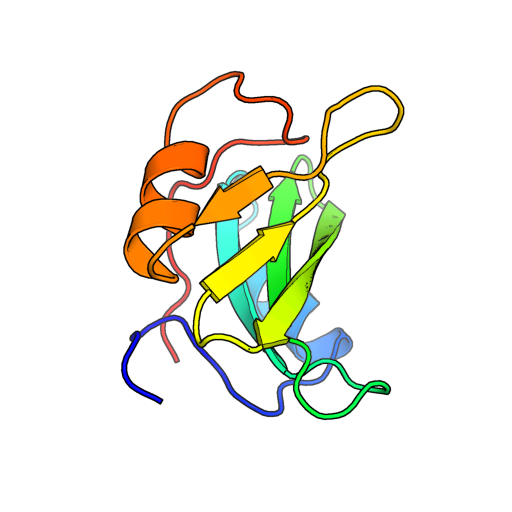 760 C CA . VAL A 1 94 ? 76.426 29.010 24.894 1.00 16.19 94 VAL A CA 1
ATOM 761 C C . VAL A 1 94 ? 77.306 30.231 24.660 1.00 18.42 94 VAL A C 1
ATOM 762 O O . VAL A 1 94 ? 77.495 31.060 25.556 1.00 19.83 94 VAL A O 1
ATOM 766 N N . VAL A 1 95 ? 77.790 30.353 23.433 1.00 16.30 95 VAL A N 1
ATOM 767 C CA . VAL A 1 95 ? 78.738 31.398 23.054 1.00 17.58 95 VAL A CA 1
ATOM 768 C C . VAL A 1 95 ? 78.582 31.634 21.553 1.00 18.78 95 VAL A C 1
ATOM 769 O O . VAL A 1 95 ? 78.227 30.710 20.813 1.00 19.19 95 VAL A O 1
ATOM 773 N N . HIS A 1 96 ? 78.824 32.847 21.079 1.00 16.81 96 HIS A N 1
ATOM 774 C CA . HIS A 1 96 ? 78.699 33.080 19.653 1.00 16.62 96 HIS A CA 1
ATOM 775 C C . HIS A 1 96 ? 80.030 32.768 18.967 1.00 19.44 96 HIS A C 1
ATOM 776 O O . HIS A 1 96 ? 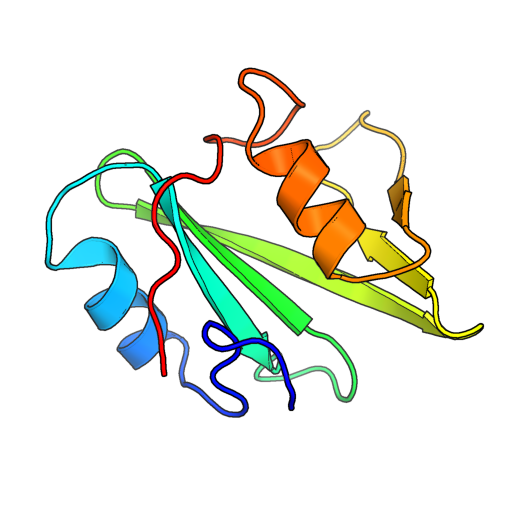81.088 32.766 19.607 1.00 21.22 96 HIS A O 1
ATOM 783 N N . LEU A 1 97 ? 79.959 32.470 17.678 1.00 18.47 97 LEU A N 1
ATOM 784 C CA . LEU A 1 97 ? 81.141 32.072 16.929 1.00 17.19 97 LEU A CA 1
ATOM 785 C C . LEU A 1 97 ? 81.919 33.301 16.501 1.00 18.90 97 LEU A C 1
ATOM 786 O O . LEU A 1 97 ? 81.344 34.253 15.971 1.00 22.09 97 LEU A O 1
ATOM 791 N N . LEU A 1 98 ? 83.228 33.275 16.703 1.00 17.87 98 LEU A N 1
ATOM 792 C CA . LEU A 1 98 ? 84.068 34.400 16.291 1.00 18.00 98 LEU A CA 1
ATOM 793 C C . LEU A 1 98 ? 85.155 33.958 15.315 1.00 21.60 98 LEU A C 1
ATOM 794 O O . LEU A 1 98 ? 85.106 34.282 14.131 1.00 26.63 98 LEU A O 1
ATOM 799 N N . LYS A 1 99 ? 86.125 33.201 15.814 1.00 19.72 99 LYS A N 1
ATOM 800 C CA . LYS A 1 99 ? 87.273 32.799 15.000 1.00 18.49 99 LYS A CA 1
ATOM 801 C C . LYS A 1 99 ? 87.178 31.363 14.514 1.00 19.12 99 LYS A C 1
ATOM 802 O O . LYS A 1 99 ? 87.212 30.433 15.323 1.00 19.36 99 LYS A O 1
ATOM 808 N N . PRO A 1 100 ? 87.091 31.175 13.188 1.00 18.85 100 PRO A N 1
ATOM 809 C CA . PRO A 1 100 ? 87.124 29.822 12.625 1.00 21.29 100 PRO A CA 1
ATOM 810 C C . PRO A 1 100 ? 88.530 29.256 12.728 1.00 23.43 100 PRO A C 1
ATOM 811 O O . PRO A 1 100 ? 89.472 29.952 12.343 1.00 23.99 100 PRO A O 1
ATOM 815 N N . ILE A 1 101 ? 88.681 28.052 13.276 1.00 20.43 101 ILE A N 1
ATOM 816 C CA . ILE A 1 101 ? 89.990 27.403 13.296 1.00 21.07 101 ILE A CA 1
ATOM 817 C C . ILE A 1 101 ? 90.127 26.640 12.001 1.00 21.85 101 ILE A C 1
ATOM 818 O O . ILE A 1 101 ? 89.400 25.679 11.774 1.00 21.66 101 ILE A O 1
ATOM 823 N N . LYS A 1 102 ? 91.048 27.088 11.146 1.00 26.06 102 LYS A N 1
ATOM 824 C CA . LYS A 1 102 ? 91.194 26.506 9.812 1.00 27.44 102 LYS A CA 1
ATOM 825 C C . LYS A 1 102 ? 91.999 25.220 9.830 1.00 32.48 102 LYS A C 1
ATOM 826 O O . LYS A 1 102 ? 92.928 25.073 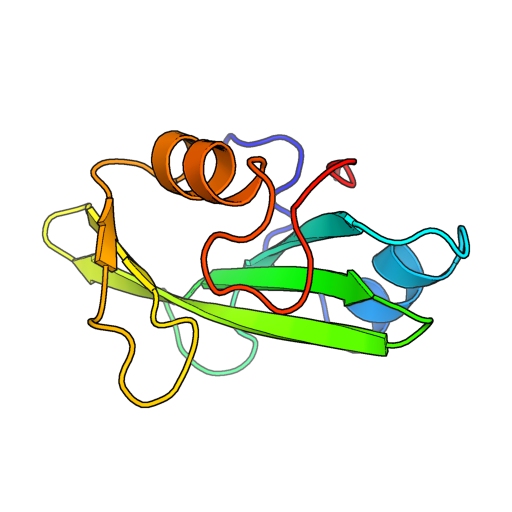10.623 1.00 28.86 102 LYS A O 1
ATOM 832 N N . ARG A 1 103 ? 91.630 24.296 8.945 1.00 30.19 103 ARG A N 1
ATOM 833 C CA . ARG A 1 103 ? 92.318 23.019 8.817 1.00 32.94 103 ARG A CA 1
ATOM 834 C C . ARG A 1 103 ? 93.754 23.252 8.363 1.00 38.47 103 ARG A C 1
ATOM 835 O O . ARG A 1 103 ? 94.022 24.183 7.600 1.00 39.92 103 ARG A O 1
#

Foldseek 3Di:
DPDQQEDEADDPVNLLCLAPVVPDWAEWGKYDDPPDPQKIWIWTDDRSDIDIWIWHPPPPPWIWTAADDVGDIDIGNDVVVVLVQQCDPPNRHPGGHDHRRGD

Sequence (103 aa):
MDLPYYHGRLTKQDCETLLLKEGVDGNFLLRDSESIPGVLCLCVSFKNIVYTYRIFREKHGYYRIQTAEGSPKQVFPSLKELISKFEKPNQGMVVHLLKPIKR

Radius of gyration: 12.68 Å; Cα contacts (8 Å, |Δi|>4): 203; chains: 1; bounding box: 32×30×28 Å

Organism: Homo sapiens (NCBI:txid9606)

GO terms:
  GO:0005515 protein binding (F, IPI)
  GO:0005829 cytosol (C, TAS)
  GO:0030674 protein-macromolecule adaptor activity (F, TAS)

Secondary structure (DSSP, 8-state):
--STTB-SS--HHHHHHHHHTT--TTEEEEEE-SSSTT-EEEEEEETTEEEEEEEEE-STT-EEE--STTSPPEEESSHHHHHHHHHSSSSSSSS---EE---

Solvent-accessible surface area: 6289 Å² total; per-residue (Å²): 118,129,25,72,21,24,12,5,219,25,69,115,137,67,2,87,79,53,0,40,158,99,55,61,44,2,1,0,0,0,4,38,16,102,84,64,128,38,11,17,3,0,0,0,2,60,130,110,91,32,66,69,23,106,1,63,122,94,143,140,46,77,45,53,2,83,20,50,175,81,33,112,134,67,61,13,65,38,10,136,89,0,6,62,44,3,75,103,87,153,56,47,22,70,15,72,2,114,92,50,23,147,179